Protein AF-A0A8S3Y958-F1 (afdb_monomer_lite)

Radius of gyration: 14.17 Å; chains: 1; bounding box: 33×18×37 Å

pLDDT: mean 81.19, std 18.42, range [35.0, 96.94]

Foldseek 3Di:
DDPVVVVVVVVVVQLVVCCVVQVVVLVQLVVVHDDDPPDPCNQFQWHQDPSHIDGDDDCVVDPPDDDDDD

Secondary structure (DSSP, 8-state):
--HHHHHHHHHHHHHHHHHHHHHHHHHHHHTTPPPPTT-TTTTS-EEEETTEEEE-S-GGG-TT------

Organism: Parnassius apollo (NCBI:txid110799)

Structure (mmCIF, N/CA/C/O backbone):
data_AF-A0A8S3Y958-F1
#
_entry.id   AF-A0A8S3Y958-F1
#
loop_
_atom_site.group_PDB
_atom_site.id
_atom_site.type_symbol
_atom_site.label_atom_id
_atom_site.label_alt_id
_atom_site.label_comp_id
_atom_site.label_asym_id
_atom_site.label_entity_id
_atom_site.label_seq_id
_atom_site.pdbx_PDB_ins_code
_atom_site.Cartn_x
_atom_site.Cartn_y
_atom_site.Cartn_z
_atom_site.occupancy
_atom_site.B_iso_or_equiv
_atom_site.auth_seq_id
_atom_site.auth_comp_id
_atom_site.auth_asym_id
_atom_site.auth_atom_id
_atom_site.pdbx_PDB_model_num
ATOM 1 N N . MET A 1 1 ? 14.033 5.135 -24.198 1.00 62.38 1 MET A N 1
ATOM 2 C CA . MET A 1 1 ? 13.675 4.888 -22.789 1.00 62.38 1 MET A CA 1
ATOM 3 C C . MET A 1 1 ? 13.314 3.427 -22.692 1.00 62.38 1 MET A C 1
ATOM 5 O O . MET A 1 1 ? 12.542 2.973 -23.525 1.00 62.38 1 MET A O 1
ATOM 9 N N . ASP A 1 2 ? 13.944 2.712 -21.774 1.00 87.50 2 ASP A N 1
ATOM 10 C CA . ASP A 1 2 ? 13.697 1.289 -21.554 1.00 87.50 2 ASP A CA 1
ATOM 11 C C . ASP A 1 2 ? 12.387 1.107 -20.767 1.00 87.50 2 ASP A C 1
ATOM 13 O O . ASP A 1 2 ? 12.103 1.890 -19.855 1.00 87.50 2 ASP A O 1
ATOM 17 N N . THR A 1 3 ? 11.572 0.118 -21.129 1.00 91.75 3 THR A N 1
ATOM 18 C CA . THR A 1 3 ? 10.298 -0.174 -20.453 1.00 91.75 3 THR A CA 1
ATOM 19 C C . THR A 1 3 ? 10.522 -0.537 -18.989 1.00 91.75 3 THR A C 1
ATOM 21 O O . THR A 1 3 ? 9.781 -0.070 -18.129 1.00 91.75 3 THR A O 1
ATOM 24 N N . GLU A 1 4 ? 11.612 -1.245 -18.681 1.00 93.06 4 GLU A N 1
ATOM 25 C CA . GLU A 1 4 ? 11.974 -1.595 -17.302 1.00 93.06 4 GLU A CA 1
ATOM 26 C C . GLU A 1 4 ? 12.255 -0.342 -16.451 1.00 93.06 4 GLU A C 1
ATOM 28 O O . GLU A 1 4 ? 11.856 -0.233 -15.288 1.00 93.06 4 GLU A O 1
ATOM 33 N N . GLN A 1 5 ? 12.911 0.660 -17.043 1.00 94.31 5 GLN A N 1
ATOM 34 C CA . GLN A 1 5 ? 13.203 1.920 -16.358 1.00 94.31 5 GLN A CA 1
ATOM 35 C C . GLN A 1 5 ? 11.929 2.718 -16.066 1.00 94.31 5 GLN A C 1
ATOM 37 O O . GLN A 1 5 ? 11.846 3.365 -15.019 1.00 94.31 5 GLN A O 1
ATOM 42 N N . LEU A 1 6 ? 10.944 2.665 -16.965 1.00 95.62 6 LEU A N 1
ATOM 43 C CA . LEU A 1 6 ? 9.650 3.319 -16.779 1.00 95.62 6 LEU A CA 1
ATOM 44 C C . LEU A 1 6 ? 8.842 2.664 -15.655 1.00 95.62 6 LEU A C 1
ATOM 46 O O . LEU A 1 6 ? 8.389 3.371 -14.757 1.00 95.62 6 LEU A O 1
ATOM 50 N N . GLU A 1 7 ? 8.739 1.337 -15.643 1.00 93.56 7 GLU A N 1
ATOM 51 C CA . GLU A 1 7 ? 8.034 0.591 -14.589 1.00 93.56 7 GLU A CA 1
ATOM 52 C C . GLU A 1 7 ? 8.669 0.823 -13.211 1.00 93.56 7 GLU A C 1
ATOM 54 O O . GLU A 1 7 ? 7.989 1.057 -12.206 1.00 93.56 7 GLU A O 1
ATOM 59 N N . LYS A 1 8 ? 10.005 0.841 -13.155 1.00 93.75 8 LYS A N 1
ATOM 60 C CA . LYS A 1 8 ? 10.729 1.152 -11.922 1.00 93.75 8 LYS A CA 1
ATOM 61 C C . LYS A 1 8 ? 10.467 2.582 -11.454 1.00 93.75 8 LYS A C 1
ATOM 63 O O . LYS A 1 8 ? 10.264 2.801 -10.257 1.00 93.75 8 LYS A O 1
ATOM 68 N N . ALA A 1 9 ? 10.476 3.551 -12.369 1.00 95.69 9 ALA A N 1
ATOM 69 C CA . ALA A 1 9 ? 10.183 4.941 -12.041 1.00 95.69 9 ALA A CA 1
ATOM 70 C C . ALA A 1 9 ? 8.748 5.100 -11.518 1.00 95.69 9 ALA A C 1
ATOM 72 O O . ALA A 1 9 ? 8.546 5.741 -10.486 1.00 95.69 9 ALA A O 1
ATOM 73 N N . GLU A 1 10 ? 7.773 4.458 -12.159 1.00 95.19 10 GLU A N 1
ATOM 74 C CA . GLU A 1 10 ? 6.380 4.441 -11.712 1.00 95.19 10 GLU A CA 1
ATOM 75 C C . GLU A 1 10 ? 6.252 3.861 -10.299 1.00 95.19 10 GLU A C 1
ATOM 77 O O . GLU A 1 10 ? 5.681 4.502 -9.413 1.00 95.19 10 GLU A O 1
ATOM 82 N N . SER A 1 11 ? 6.856 2.695 -10.046 1.00 93.75 11 SER A N 1
ATOM 83 C CA . SER A 1 11 ? 6.838 2.061 -8.724 1.00 93.75 11 SER A CA 1
ATOM 84 C C . SER A 1 11 ? 7.407 2.981 -7.641 1.00 93.75 11 SER A C 1
ATOM 86 O O . SER A 1 11 ? 6.831 3.107 -6.557 1.00 93.75 11 SER A O 1
ATOM 88 N N . LEU A 1 12 ? 8.513 3.676 -7.926 1.00 95.88 12 LEU A N 1
ATOM 89 C CA . LEU A 1 12 ? 9.126 4.621 -6.989 1.00 95.88 12 LEU A CA 1
ATOM 90 C C . LEU A 1 12 ? 8.225 5.830 -6.713 1.00 95.88 12 LEU A C 1
ATOM 92 O O . LEU A 1 12 ? 8.083 6.234 -5.555 1.00 95.88 12 LEU A O 1
ATOM 96 N N . LEU A 1 13 ? 7.598 6.388 -7.749 1.00 96.94 13 LEU A N 1
ATOM 97 C CA . LEU A 1 13 ? 6.675 7.515 -7.612 1.00 96.94 13 LEU A CA 1
ATOM 98 C C . LEU A 1 13 ? 5.443 7.129 -6.789 1.00 96.94 13 LEU A C 1
ATOM 100 O O . LEU A 1 13 ? 5.065 7.860 -5.868 1.00 96.94 13 LEU A O 1
ATOM 104 N N . LEU A 1 14 ? 4.864 5.957 -7.055 1.00 95.69 14 LEU A N 1
ATOM 105 C CA . LEU A 1 14 ? 3.730 5.430 -6.300 1.00 95.69 14 LEU A CA 1
ATOM 106 C C . LEU A 1 14 ? 4.096 5.190 -4.834 1.00 95.69 14 LEU A C 1
ATOM 108 O O . LEU A 1 14 ? 3.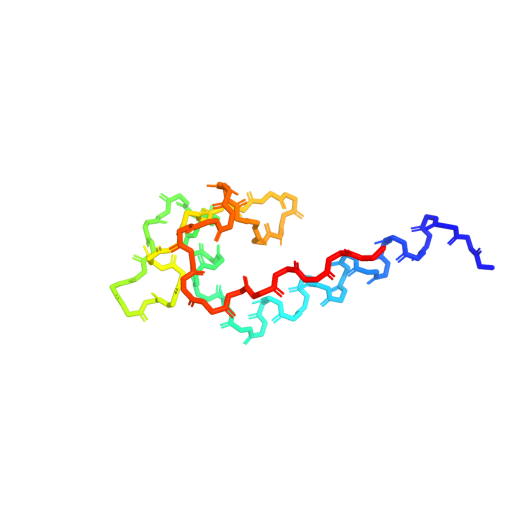387 5.665 -3.946 1.00 95.69 14 LEU A O 1
ATOM 112 N N . LYS A 1 15 ? 5.238 4.543 -4.562 1.00 95.38 15 LYS A N 1
ATOM 113 C CA . LYS A 1 15 ? 5.735 4.325 -3.192 1.00 95.38 15 LYS A CA 1
ATOM 114 C C . LYS A 1 15 ? 5.895 5.640 -2.444 1.00 95.38 15 LYS A C 1
ATOM 116 O O . LYS A 1 15 ? 5.448 5.760 -1.307 1.00 95.38 15 LYS A O 1
ATOM 121 N N . ARG A 1 16 ? 6.486 6.650 -3.088 1.00 96.75 16 ARG A N 1
ATOM 122 C CA . ARG A 1 16 ? 6.680 7.970 -2.478 1.00 96.75 16 ARG A CA 1
ATOM 123 C C . ARG A 1 16 ? 5.353 8.673 -2.190 1.00 96.75 16 ARG A C 1
ATOM 125 O O . ARG A 1 16 ? 5.198 9.251 -1.117 1.00 96.75 16 ARG A O 1
ATOM 132 N N . SER A 1 17 ? 4.407 8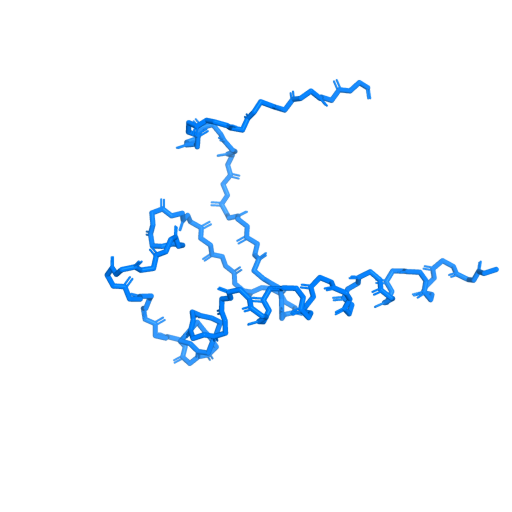.624 -3.124 1.00 96.69 17 SER A N 1
ATOM 133 C CA . SER A 1 17 ? 3.078 9.224 -2.958 1.00 96.69 17 SER A CA 1
ATOM 134 C C . SER A 1 17 ? 2.299 8.582 -1.805 1.00 96.69 17 SER A C 1
ATOM 136 O O . SER A 1 17 ? 1.730 9.280 -0.957 1.00 96.69 17 SER A O 1
ATOM 138 N N . GLN A 1 18 ? 2.328 7.249 -1.731 1.00 95.44 18 GLN A N 1
ATOM 139 C CA . GLN A 1 18 ? 1.662 6.500 -0.673 1.00 95.44 18 GLN A CA 1
ATOM 140 C C . GLN A 1 18 ? 2.331 6.709 0.685 1.00 95.44 18 GLN A C 1
ATOM 142 O O . GLN A 1 18 ? 1.617 6.930 1.658 1.00 95.44 18 GLN A O 1
ATOM 147 N N . ASP A 1 19 ? 3.666 6.725 0.761 1.00 95.19 19 ASP A N 1
ATOM 148 C CA . ASP A 1 19 ? 4.380 7.057 2.000 1.00 95.19 19 ASP A CA 1
ATOM 149 C C . ASP A 1 19 ? 3.985 8.449 2.505 1.00 95.19 19 ASP A C 1
ATOM 151 O O . ASP A 1 19 ? 3.621 8.605 3.665 1.00 95.19 19 ASP A O 1
ATOM 155 N N . ASN A 1 20 ? 3.939 9.456 1.630 1.00 96.12 20 ASN A N 1
ATOM 156 C CA . ASN A 1 20 ? 3.537 10.806 2.032 1.00 96.12 20 ASN A CA 1
ATOM 157 C C . ASN A 1 20 ? 2.104 10.873 2.595 1.00 96.12 20 ASN A C 1
ATOM 159 O O . ASN A 1 20 ? 1.823 11.724 3.436 1.00 96.12 20 ASN A O 1
ATOM 163 N N . SER A 1 21 ? 1.204 9.999 2.137 1.00 93.75 21 SER A N 1
ATOM 164 C CA . SER A 1 21 ? -0.223 10.050 2.489 1.00 93.75 21 SER A CA 1
ATOM 165 C C . SER A 1 21 ? -0.620 9.087 3.612 1.00 93.75 21 SER A C 1
ATOM 167 O O . SER A 1 21 ? -1.576 9.354 4.337 1.00 93.75 21 SER A O 1
ATOM 169 N N . PHE A 1 22 ? 0.089 7.964 3.749 1.00 94.31 22 PHE A N 1
ATOM 170 C CA . PHE A 1 22 ? -0.308 6.813 4.568 1.00 94.31 22 PHE A CA 1
ATOM 171 C C . PHE A 1 22 ? 0.870 6.187 5.333 1.00 94.31 22 PHE A C 1
ATOM 173 O O . PHE A 1 22 ? 0.807 5.011 5.689 1.00 94.31 22 PHE A O 1
ATOM 180 N N . ARG A 1 23 ? 1.949 6.939 5.602 1.00 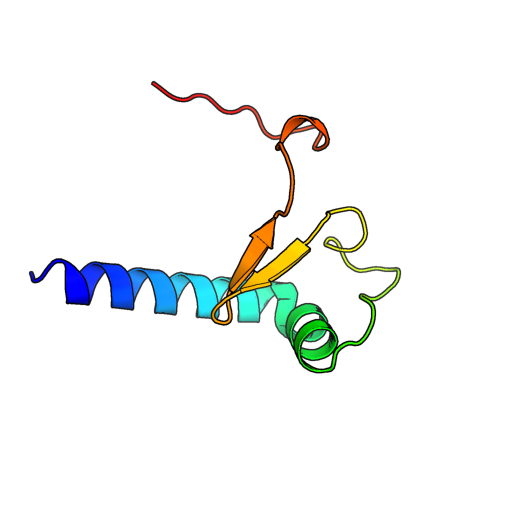94.25 23 ARG A N 1
ATOM 181 C CA . ARG A 1 23 ? 3.163 6.445 6.286 1.00 94.25 23 ARG A CA 1
ATOM 182 C C . ARG A 1 23 ? 2.878 5.564 7.503 1.00 94.25 23 ARG A C 1
ATOM 184 O O . ARG A 1 23 ? 3.419 4.466 7.612 1.00 94.25 23 ARG A O 1
ATOM 191 N N . GLU A 1 24 ? 2.041 6.039 8.423 1.00 93.62 24 GLU A N 1
ATOM 192 C CA . GLU A 1 24 ? 1.754 5.321 9.672 1.00 93.62 24 GLU A CA 1
ATOM 193 C C . GLU A 1 24 ? 0.950 4.037 9.436 1.00 93.62 24 GLU A C 1
ATOM 195 O O . GLU A 1 24 ? 1.215 3.012 10.066 1.00 93.62 24 GLU A O 1
ATOM 200 N N . ASP A 1 25 ? 0.022 4.059 8.480 1.00 92.94 25 ASP A N 1
ATOM 201 C CA . ASP A 1 25 ? -0.735 2.876 8.076 1.00 92.94 25 ASP A CA 1
ATOM 202 C C . ASP A 1 25 ? 0.188 1.829 7.438 1.00 92.94 25 ASP A C 1
ATOM 204 O O . ASP A 1 25 ? 0.149 0.659 7.818 1.00 92.94 25 ASP A O 1
ATOM 208 N N . ILE A 1 26 ? 1.083 2.254 6.539 1.00 93.81 26 ILE A N 1
ATOM 209 C CA . ILE A 1 26 ? 2.098 1.389 5.919 1.00 93.81 26 ILE A CA 1
ATOM 210 C C . ILE A 1 26 ? 2.985 0.763 6.995 1.00 93.81 26 ILE A C 1
ATOM 212 O O . ILE A 1 26 ? 3.159 -0.455 7.014 1.00 93.81 26 ILE A O 1
ATOM 216 N N . LYS A 1 27 ? 3.501 1.566 7.929 1.00 93.50 27 LYS A N 1
ATOM 217 C CA . LYS A 1 27 ? 4.349 1.091 9.029 1.00 93.50 27 LYS A CA 1
ATOM 218 C C . LYS A 1 27 ? 3.631 0.060 9.901 1.00 93.50 27 LYS A C 1
ATOM 220 O O . LYS A 1 27 ? 4.234 -0.934 10.298 1.00 93.50 27 LYS A O 1
ATOM 225 N N . ARG A 1 28 ? 2.345 0.268 10.197 1.00 92.00 28 ARG A N 1
ATOM 2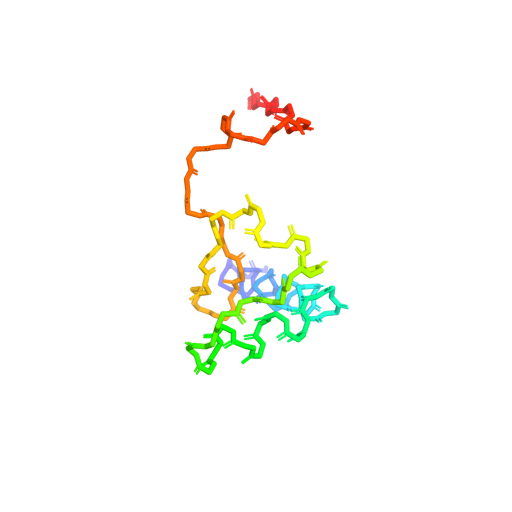26 C CA . ARG A 1 28 ? 1.526 -0.694 10.950 1.00 92.00 28 ARG A CA 1
ATOM 227 C C . ARG A 1 28 ? 1.350 -1.998 10.180 1.00 92.00 28 ARG A C 1
ATOM 229 O O . ARG A 1 28 ? 1.627 -3.054 10.744 1.00 92.00 28 ARG A O 1
ATOM 236 N N . LEU A 1 29 ? 0.977 -1.925 8.903 1.00 89.56 29 LEU A N 1
ATOM 237 C CA . LEU A 1 29 ? 0.804 -3.102 8.049 1.00 89.56 29 LEU A CA 1
ATOM 238 C C . LEU A 1 29 ? 2.109 -3.899 7.895 1.00 89.56 29 LEU A C 1
ATOM 240 O O . LEU A 1 29 ? 2.087 -5.120 8.018 1.00 89.56 29 LEU A O 1
ATOM 244 N N . GLN A 1 30 ? 3.255 -3.228 7.728 1.00 90.38 30 GLN A N 1
ATOM 245 C CA . GLN A 1 30 ? 4.581 -3.868 7.701 1.00 90.38 30 GLN A CA 1
ATOM 246 C C . GLN A 1 30 ? 4.909 -4.61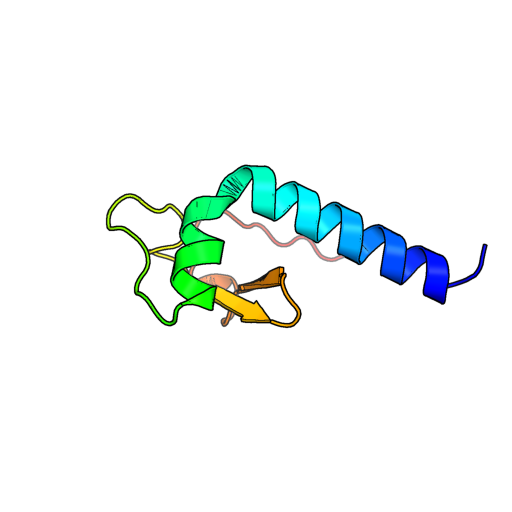7 8.999 1.00 90.38 30 GLN A C 1
ATOM 248 O O . GLN A 1 30 ? 5.599 -5.630 8.974 1.00 90.38 30 GLN A O 1
ATOM 253 N N . GLN A 1 31 ? 4.410 -4.131 10.136 1.00 90.56 31 GLN A N 1
ATOM 254 C CA . GLN A 1 31 ? 4.581 -4.759 11.449 1.00 90.56 31 GLN A CA 1
ATOM 255 C C . GLN A 1 31 ? 3.514 -5.825 11.751 1.00 90.56 31 GLN A C 1
ATOM 257 O O . GLN A 1 31 ? 3.453 -6.310 12.880 1.00 90.56 31 GLN A O 1
ATOM 262 N N . GLY A 1 32 ? 2.636 -6.152 10.796 1.00 87.00 32 GLY A N 1
ATOM 263 C CA . GLY A 1 32 ? 1.504 -7.058 11.012 1.00 87.00 32 GLY A CA 1
ATOM 264 C C . GLY A 1 32 ? 0.455 -6.508 11.986 1.00 87.00 32 GLY A C 1
ATOM 265 O O . GLY A 1 32 ? -0.344 -7.265 12.536 1.00 87.00 32 GLY A O 1
ATOM 266 N N . LYS A 1 33 ? 0.460 -5.194 12.237 1.00 87.50 33 LYS A N 1
ATOM 267 C CA . LYS A 1 33 ? -0.483 -4.524 13.134 1.00 87.50 33 LYS A CA 1
ATOM 268 C C . LYS A 1 33 ? -1.720 -4.071 12.374 1.00 87.50 33 LYS A C 1
ATOM 270 O O . LYS A 1 33 ? -1.674 -3.745 11.191 1.00 87.50 33 LYS A O 1
ATOM 275 N N . GLN A 1 34 ? -2.825 -3.972 13.104 1.00 86.31 34 GLN A N 1
ATOM 276 C CA . GLN A 1 34 ? -4.054 -3.392 12.580 1.00 86.31 34 GLN A CA 1
ATOM 277 C C . GLN A 1 34 ? -3.917 -1.877 12.348 1.00 86.31 34 GLN A C 1
ATOM 279 O O . GLN A 1 34 ? -3.206 -1.167 13.077 1.00 86.31 34 GLN A O 1
ATOM 284 N N . LEU A 1 35 ? -4.647 -1.396 11.339 1.00 88.44 35 LEU A N 1
ATOM 285 C CA . LEU A 1 35 ? -4.815 0.024 11.034 1.00 88.44 35 LEU A CA 1
ATOM 286 C C . LEU A 1 35 ? -5.505 0.763 12.186 1.00 88.44 35 LEU A C 1
ATOM 288 O O . LEU A 1 35 ? -6.304 0.188 12.931 1.00 88.44 35 LEU A O 1
ATOM 292 N N . GLU A 1 36 ? -5.223 2.058 12.321 1.00 88.44 36 GLU A N 1
ATOM 293 C CA . GLU A 1 36 ? -5.894 2.880 13.329 1.00 88.44 36 GLU A CA 1
ATOM 294 C C . GLU A 1 36 ? -7.381 3.068 13.040 1.00 88.44 36 GLU A C 1
ATOM 296 O O . GLU A 1 36 ? -7.828 3.061 11.894 1.00 88.44 36 GLU A O 1
ATOM 301 N N . GLY A 1 37 ? -8.157 3.303 14.104 1.00 85.44 37 GLY A N 1
ATOM 302 C CA . GLY A 1 37 ? -9.587 3.600 14.013 1.00 85.44 37 GLY A CA 1
ATOM 303 C C . GLY A 1 37 ? -9.930 4.781 13.106 1.00 85.44 37 GLY A C 1
ATOM 304 O O . GLY A 1 37 ? -10.956 4.748 12.433 1.00 85.44 37 GLY A O 1
ATOM 305 N N . SER A 1 38 ? -9.056 5.781 13.082 1.00 87.81 38 SER A N 1
ATOM 306 C CA . SER A 1 38 ? -9.152 7.015 12.302 1.00 87.81 38 SER A CA 1
ATOM 307 C C . SER A 1 38 ? -8.621 6.884 10.872 1.00 87.81 38 SER A C 1
ATOM 309 O O . SER A 1 38 ? -8.800 7.810 10.079 1.00 87.81 38 SER A O 1
ATOM 311 N N . SER A 1 39 ? -7.970 5.769 10.519 1.00 86.81 39 SER A N 1
ATOM 312 C CA . SER A 1 39 ? -7.380 5.605 9.191 1.00 86.81 39 SER A CA 1
ATOM 313 C C . SER A 1 39 ? -8.460 5.567 8.111 1.00 86.81 39 SER A C 1
ATOM 315 O O . SER A 1 39 ? -9.450 4.835 8.205 1.00 86.81 39 SER A O 1
ATOM 317 N N . LYS A 1 40 ? -8.220 6.302 7.020 1.00 85.19 40 LYS A N 1
ATOM 318 C CA . LYS A 1 40 ? -9.062 6.261 5.814 1.00 85.19 40 LYS A CA 1
ATOM 319 C C . LYS A 1 40 ? -9.047 4.880 5.151 1.00 85.19 40 LYS A C 1
ATOM 321 O O . LYS A 1 40 ? -9.998 4.528 4.459 1.00 85.19 40 LYS A O 1
ATOM 326 N N . LEU A 1 41 ? -7.999 4.093 5.393 1.00 86.19 41 LEU A N 1
ATOM 327 C CA . LEU A 1 41 ? -7.843 2.744 4.859 1.00 86.19 41 LEU A CA 1
ATOM 328 C C . LEU A 1 41 ? -8.595 1.697 5.685 1.00 86.19 41 LEU A C 1
ATOM 330 O O . LEU A 1 41 ? -8.845 0.613 5.180 1.00 86.19 41 LEU A O 1
ATOM 334 N N . LYS A 1 42 ? -9.021 2.001 6.920 1.00 84.25 42 LYS A N 1
ATOM 335 C CA . LYS A 1 42 ? -9.689 1.024 7.799 1.00 84.25 42 LYS A CA 1
ATOM 336 C C . LYS A 1 42 ? -10.988 0.459 7.217 1.00 84.25 42 LYS A C 1
ATOM 338 O O . LYS A 1 42 ? -11.344 -0.681 7.500 1.00 84.25 42 LYS A O 1
ATOM 343 N N . LYS A 1 43 ? -11.715 1.263 6.436 1.00 81.06 43 LYS A N 1
ATOM 344 C CA . LYS A 1 43 ? -12.963 0.846 5.771 1.00 81.06 43 LYS A CA 1
ATOM 345 C C . LYS A 1 43 ? -12.722 0.137 4.438 1.00 81.06 43 LYS A C 1
ATOM 347 O O . LYS A 1 43 ? -13.671 -0.335 3.823 1.00 81.06 43 LYS A O 1
ATOM 352 N N . LEU A 1 44 ? -11.475 0.098 3.981 1.00 81.31 44 LEU A N 1
ATOM 353 C CA . LEU A 1 44 ? -11.078 -0.496 2.720 1.00 81.31 44 LEU A CA 1
ATOM 354 C C . LEU A 1 44 ? -10.354 -1.811 3.005 1.00 81.31 44 LEU A C 1
ATOM 356 O O . LEU A 1 44 ? -9.574 -1.921 3.948 1.00 81.31 44 LEU A O 1
ATOM 360 N N . ASN A 1 45 ? -10.590 -2.819 2.173 1.00 82.38 45 ASN A N 1
ATOM 361 C CA . ASN A 1 45 ? -9.797 -4.037 2.240 1.00 82.38 45 ASN A CA 1
ATOM 362 C C . ASN A 1 45 ? -8.458 -3.769 1.543 1.00 82.38 45 ASN A C 1
ATOM 364 O O . ASN A 1 45 ? -8.377 -3.849 0.321 1.00 82.38 45 ASN A O 1
ATOM 368 N N . VAL A 1 46 ? -7.439 -3.358 2.298 1.00 86.25 46 VAL A N 1
ATOM 369 C CA . VAL A 1 46 ? -6.118 -2.972 1.774 1.00 86.25 46 VAL A CA 1
ATOM 370 C C . VAL A 1 46 ? -5.078 -4.012 2.169 1.00 86.25 46 VAL A C 1
ATOM 372 O O . VAL A 1 46 ? -5.051 -4.477 3.307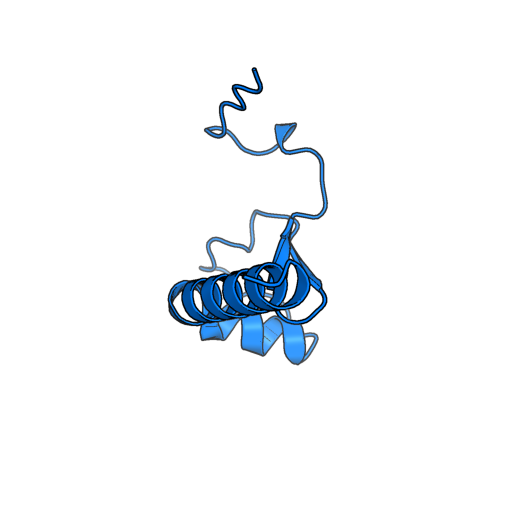 1.00 86.25 46 VAL A O 1
ATOM 375 N N . VAL A 1 47 ? -4.191 -4.340 1.235 1.00 86.94 47 VAL A N 1
ATOM 376 C CA . VAL A 1 47 ? -2.999 -5.160 1.453 1.00 86.94 47 VAL A CA 1
ATOM 377 C C . VAL A 1 47 ? -1.749 -4.393 1.057 1.00 86.94 47 VAL A C 1
ATOM 379 O O . VAL A 1 47 ? -1.793 -3.517 0.197 1.00 86.94 47 VAL A O 1
ATOM 382 N N . LEU A 1 48 ? -0.628 -4.725 1.689 1.00 88.56 48 LEU A N 1
ATOM 383 C CA . LEU A 1 48 ? 0.680 -4.225 1.294 1.00 88.56 48 LEU A CA 1
ATOM 384 C C . LEU A 1 48 ? 1.384 -5.305 0.467 1.00 88.56 48 LEU A C 1
ATOM 386 O O . LEU A 1 48 ? 1.762 -6.343 1.005 1.00 88.56 48 LEU A O 1
ATOM 390 N N . GLU A 1 49 ? 1.569 -5.057 -0.825 1.00 88.38 49 GLU A N 1
ATOM 391 C CA . GLU A 1 49 ? 2.260 -5.956 -1.752 1.00 88.38 49 GLU A CA 1
ATOM 392 C C . GLU A 1 49 ? 3.424 -5.207 -2.394 1.00 88.38 49 GLU A C 1
ATOM 394 O O . GLU A 1 49 ? 3.258 -4.094 -2.885 1.00 88.38 49 GLU A O 1
ATOM 399 N N . GLU A 1 50 ? 4.627 -5.784 -2.351 1.00 87.19 50 GLU A N 1
ATOM 400 C CA . GLU A 1 50 ? 5.839 -5.199 -2.960 1.00 87.19 50 GLU A CA 1
ATOM 401 C C . GLU A 1 50 ? 6.169 -3.769 -2.467 1.00 87.19 50 GLU A C 1
ATOM 403 O O . GLU A 1 50 ? 6.855 -2.985 -3.133 1.00 87.19 50 GLU A O 1
ATOM 408 N N . GLY A 1 51 ? 5.693 -3.424 -1.265 1.00 85.19 51 GLY A N 1
ATOM 409 C CA . GLY A 1 51 ? 5.836 -2.096 -0.664 1.00 85.19 51 GLY A CA 1
ATOM 410 C C . GLY A 1 51 ? 4.821 -1.060 -1.156 1.00 85.19 51 GLY A C 1
ATOM 411 O O . GLY A 1 51 ? 5.013 0.123 -0.893 1.00 85.19 51 GLY A O 1
ATOM 412 N N . LEU A 1 52 ? 3.767 -1.486 -1.854 1.00 91.00 52 LEU A N 1
ATOM 413 C CA . LEU A 1 52 ? 2.650 -0.659 -2.299 1.00 91.00 52 LEU A CA 1
ATOM 414 C C . LEU A 1 52 ? 1.349 -1.109 -1.634 1.00 91.00 52 LEU A C 1
ATOM 416 O O . LEU A 1 52 ? 1.047 -2.297 -1.541 1.00 91.00 52 LEU A O 1
ATOM 420 N N . LEU A 1 53 ? 0.555 -0.143 -1.187 1.00 91.19 53 LEU A N 1
ATOM 421 C CA . LEU A 1 53 ? -0.824 -0.356 -0.781 1.00 91.19 53 LEU A CA 1
ATOM 422 C C . LEU A 1 53 ? -1.652 -0.693 -2.022 1.00 91.19 53 LEU A C 1
ATOM 424 O O . LEU A 1 53 ? -1.710 0.091 -2.973 1.00 91.19 53 LEU A O 1
ATOM 428 N N . ARG A 1 54 ? -2.308 -1.850 -1.990 1.00 88.75 54 ARG A N 1
ATOM 429 C CA . ARG A 1 54 ? -3.240 -2.340 -3.006 1.00 88.75 54 ARG A CA 1
ATOM 430 C C . ARG A 1 54 ? -4.585 -2.656 -2.365 1.00 88.75 54 ARG A C 1
ATOM 432 O O . ARG A 1 54 ? -4.655 -3.053 -1.207 1.00 88.75 54 ARG A O 1
ATOM 439 N N . LEU A 1 55 ? -5.666 -2.489 -3.117 1.00 85.88 55 LEU A N 1
ATOM 440 C CA . LEU A 1 55 ? -7.009 -2.843 -2.663 1.00 85.88 55 LEU A CA 1
ATOM 441 C C . LEU A 1 55 ? -7.302 -4.304 -3.014 1.00 85.88 55 LEU A C 1
ATOM 443 O O . LEU A 1 55 ? -7.200 -4.704 -4.170 1.00 85.88 55 LEU A O 1
ATOM 447 N N . LYS A 1 56 ? -7.690 -5.101 -2.020 1.00 72.25 56 LYS A N 1
ATOM 448 C CA . LYS A 1 56 ? -8.087 -6.499 -2.176 1.00 72.25 56 LYS A CA 1
ATOM 449 C C . LYS A 1 56 ? -9.612 -6.580 -2.286 1.00 72.25 56 LYS A C 1
ATOM 451 O O . LYS A 1 56 ? -10.318 -6.746 -1.297 1.00 72.25 56 LYS A O 1
ATOM 456 N N . GLY A 1 57 ? -10.147 -6.435 -3.494 1.00 66.50 57 GLY A N 1
ATOM 457 C CA . GLY A 1 57 ? -11.584 -6.572 -3.755 1.00 66.50 57 GLY A CA 1
ATOM 458 C C . GLY A 1 57 ? -12.016 -5.977 -5.092 1.00 66.50 57 GLY A C 1
ATOM 459 O O . GLY A 1 57 ? -11.243 -5.283 -5.747 1.00 66.50 57 GLY A O 1
ATOM 460 N N . ARG A 1 58 ? -13.270 -6.238 -5.488 1.00 55.47 58 ARG A N 1
ATOM 461 C CA . ARG A 1 58 ? -13.934 -5.464 -6.545 1.00 55.47 58 ARG A CA 1
ATOM 462 C C . ARG A 1 58 ? -14.279 -4.085 -5.981 1.00 55.47 58 ARG A C 1
ATOM 464 O O . ARG A 1 58 ? -14.754 -3.978 -4.853 1.00 55.47 58 ARG A O 1
ATOM 471 N N . ILE A 1 59 ? -14.033 -3.046 -6.771 1.00 53.12 59 ILE A N 1
ATOM 472 C CA . ILE A 1 59 ? -14.265 -1.629 -6.437 1.00 53.12 59 ILE A CA 1
ATOM 473 C C . ILE A 1 59 ? -15.762 -1.327 -6.171 1.00 53.12 59 ILE A C 1
ATOM 475 O O . ILE A 1 59 ? -16.098 -0.245 -5.711 1.00 53.12 59 ILE A O 1
ATOM 479 N N . ASP A 1 60 ? -16.662 -2.298 -6.350 1.00 44.34 60 ASP A N 1
ATOM 480 C CA . ASP A 1 60 ? -18.113 -2.172 -6.147 1.00 44.34 60 ASP A CA 1
ATOM 481 C C . ASP A 1 60 ? -18.527 -1.770 -4.716 1.00 44.34 60 ASP A C 1
ATOM 483 O O . ASP A 1 60 ? -19.621 -1.252 -4.508 1.00 44.34 60 ASP A O 1
ATOM 487 N N . ALA A 1 61 ? -17.662 -1.970 -3.714 1.00 47.00 61 ALA A N 1
ATOM 488 C CA . ALA A 1 61 ? -17.942 -1.570 -2.331 1.00 47.00 61 ALA A CA 1
ATOM 489 C C . ALA A 1 61 ? -17.589 -0.100 -2.017 1.00 47.00 61 ALA A C 1
ATOM 491 O O . ALA A 1 61 ? -17.823 0.358 -0.896 1.00 47.00 61 ALA A O 1
ATOM 492 N N . ILE A 1 62 ? -17.017 0.648 -2.969 1.00 47.06 62 ILE A N 1
ATOM 493 C CA . ILE A 1 62 ? -16.603 2.041 -2.764 1.00 47.06 62 ILE A CA 1
ATOM 494 C C . ILE A 1 62 ? -17.604 2.974 -3.455 1.00 47.06 62 ILE A C 1
ATOM 496 O O . ILE A 1 62 ? -17.561 3.170 -4.668 1.00 47.06 62 ILE A O 1
ATOM 500 N N . GLN A 1 63 ? -18.488 3.611 -2.680 1.00 44.16 63 GLN A N 1
ATOM 501 C CA . GLN A 1 63 ? -19.286 4.737 -3.180 1.00 44.16 63 GLN A CA 1
ATOM 502 C C . GLN A 1 63 ? -18.348 5.881 -3.599 1.00 44.16 63 GLN A C 1
ATOM 504 O O . GLN A 1 63 ? -17.661 6.458 -2.758 1.00 44.16 63 GLN A O 1
ATOM 509 N N . GLY A 1 64 ? -18.321 6.204 -4.897 1.00 45.41 64 GLY A N 1
ATOM 510 C CA . GLY A 1 64 ? -17.604 7.365 -5.442 1.00 45.41 64 GLY A CA 1
ATOM 511 C C . GLY A 1 64 ? -16.513 7.066 -6.473 1.00 45.41 64 GLY A C 1
ATOM 512 O O . GLY A 1 64 ? -15.965 8.010 -7.037 1.00 45.41 64 GLY A O 1
ATOM 513 N N . VAL A 1 65 ? -16.208 5.798 -6.774 1.00 46.50 65 VAL A N 1
ATOM 514 C CA . VAL A 1 65 ? -15.276 5.459 -7.864 1.00 46.50 65 VAL A CA 1
ATOM 515 C C . VAL A 1 65 ? -16.076 5.103 -9.116 1.00 46.50 65 VAL A C 1
ATOM 517 O O . VAL A 1 65 ? -16.543 3.980 -9.275 1.00 46.50 65 VAL A O 1
ATOM 520 N N . THR A 1 66 ? -16.263 6.079 -10.009 1.00 40.50 66 THR A N 1
ATOM 521 C CA . THR A 1 66 ? -16.863 5.831 -11.331 1.00 40.50 66 THR A CA 1
ATOM 522 C C . THR A 1 66 ? -15.755 5.370 -12.271 1.00 40.50 66 THR A C 1
ATOM 524 O O . THR A 1 66 ? -14.933 6.178 -12.699 1.00 40.50 66 THR A O 1
ATOM 527 N N . MET A 1 67 ? -15.694 4.072 -12.565 1.00 51.16 67 MET A N 1
ATOM 528 C CA . MET A 1 67 ? -14.727 3.529 -13.521 1.00 51.16 67 MET A CA 1
ATOM 529 C C . MET A 1 67 ? -15.260 3.738 -14.943 1.00 51.16 67 MET A C 1
ATOM 531 O O . MET A 1 67 ? -16.057 2.944 -15.433 1.00 51.16 67 MET A O 1
ATOM 535 N N . TYR A 1 68 ? -14.825 4.806 -15.611 1.00 36.66 68 TYR A N 1
ATOM 536 C CA . TYR A 1 68 ? -14.899 4.887 -17.070 1.00 36.66 68 TYR A CA 1
ATOM 537 C C . TYR A 1 68 ? -13.653 4.206 -17.643 1.00 36.66 68 TYR A C 1
ATOM 539 O O . TYR A 1 68 ? -12.590 4.818 -17.701 1.00 36.66 68 TYR A O 1
ATOM 547 N N . TYR A 1 69 ? -13.775 2.944 -18.056 1.00 41.16 69 TYR A N 1
ATOM 548 C CA . TYR A 1 69 ? -12.822 2.355 -18.998 1.00 41.16 69 TYR A CA 1
ATOM 549 C C . TYR A 1 69 ? -13.383 2.522 -20.411 1.00 41.16 69 TYR A C 1
ATOM 551 O O . TYR A 1 69 ? -14.537 2.171 -20.662 1.00 41.16 69 TYR A O 1
ATOM 559 N N . LYS A 1 70 ? -12.575 3.101 -21.300 1.00 35.00 70 LYS A N 1
ATOM 560 C CA . LYS A 1 70 ? -12.816 3.180 -22.741 1.00 35.00 70 LYS A CA 1
ATOM 561 C C . LYS A 1 70 ? -11.817 2.276 -23.446 1.00 35.00 70 LYS A C 1
ATOM 563 O O . LYS A 1 70 ? -10.672 2.212 -22.944 1.00 35.00 70 LYS A O 1
#

Sequence (70 aa):
MDTEQLEKAESLLLKRSQDNSFREDIKRLQQGKQLEGSSKLKKLNVVLEEGLLRLKGRIDAIQGVTMYYK